Protein AF-A0A970XEQ2-F1 (afdb_monomer_lite)

Foldseek 3Di:
DDDDPPDLPCVLVVLVVVLVVLVVLLVVLVVVLVVDPDPVSNVVSVVVNVVSVVVNVVSVVVSVVSVVVVVVD

Structure (mmCIF, N/CA/C/O backbone):
data_AF-A0A970XEQ2-F1
#
_entry.id   AF-A0A970XEQ2-F1
#
loop_
_atom_site.group_PDB
_atom_site.id
_atom_site.type_symbol
_atom_site.label_atom_id
_atom_site.label_alt_id
_atom_site.label_comp_id
_atom_site.label_asym_id
_atom_site.label_entity_id
_atom_site.label_seq_id
_atom_site.pdbx_PDB_ins_code
_atom_site.Cartn_x
_atom_site.Cartn_y
_atom_site.Cartn_z
_atom_site.occupancy
_atom_site.B_iso_or_equiv
_atom_site.auth_seq_id
_atom_site.auth_comp_id
_atom_site.auth_asym_id
_atom_site.auth_atom_id
_atom_site.pdbx_PDB_model_num
ATOM 1 N N . MET A 1 1 ? 1.662 10.120 13.037 1.00 41.41 1 MET A N 1
ATOM 2 C CA . MET A 1 1 ? 0.263 10.520 12.769 1.00 41.41 1 MET A CA 1
ATOM 3 C C . MET A 1 1 ? -0.452 10.644 14.101 1.00 41.41 1 MET A C 1
ATOM 5 O O . MET A 1 1 ? -0.346 9.734 14.910 1.00 41.41 1 MET A O 1
ATOM 9 N N . LYS A 1 2 ? -1.095 11.782 14.371 1.00 40.75 2 LYS A N 1
ATOM 10 C CA . LYS A 1 2 ? -1.880 11.992 15.593 1.00 40.75 2 LYS A CA 1
ATOM 11 C C . LYS A 1 2 ? -3.256 11.368 15.336 1.00 40.75 2 LYS A C 1
ATOM 13 O O . LYS A 1 2 ? -3.971 11.869 14.475 1.00 40.75 2 LYS A O 1
ATOM 18 N N . ARG A 1 3 ? -3.580 10.242 15.981 1.00 52.06 3 ARG A N 1
ATOM 19 C CA . ARG A 1 3 ? -4.924 9.648 15.898 1.00 52.06 3 ARG A CA 1
ATOM 20 C C . ARG A 1 3 ? -5.871 10.564 16.668 1.00 52.06 3 ARG A C 1
ATOM 22 O O . ARG A 1 3 ? -5.627 10.806 17.849 1.00 52.06 3 ARG A O 1
ATOM 29 N N . ASN A 1 4 ? -6.881 11.118 15.999 1.00 54.91 4 ASN A N 1
ATOM 30 C CA . ASN A 1 4 ? -7.942 11.846 16.686 1.00 54.91 4 ASN A CA 1
ATOM 31 C C . ASN A 1 4 ? -8.791 10.811 17.441 1.00 54.91 4 ASN A C 1
ATOM 33 O O . ASN A 1 4 ? -9.367 9.938 16.793 1.00 54.91 4 ASN A O 1
ATOM 37 N N . PRO A 1 5 ? -8.849 10.863 18.782 1.00 55.00 5 PRO A N 1
ATOM 38 C CA . PRO A 1 5 ? -9.594 9.885 19.569 1.00 55.00 5 PRO A CA 1
ATOM 39 C C . PRO A 1 5 ? -11.113 9.980 19.377 1.00 55.00 5 PRO A C 1
ATOM 41 O O . PRO A 1 5 ? -11.811 9.033 19.717 1.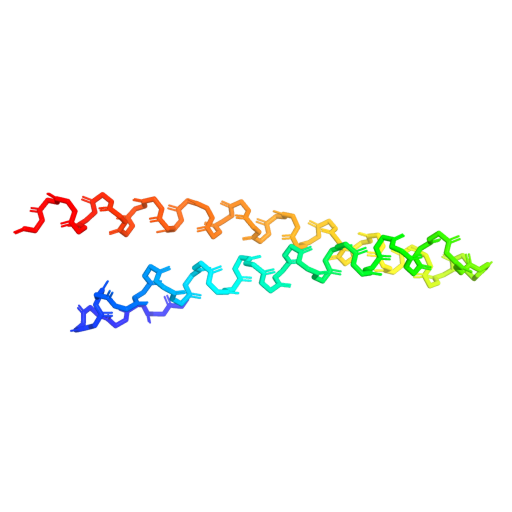00 55.00 5 PRO A O 1
ATOM 44 N N . ASP A 1 6 ? -11.621 11.092 18.841 1.00 55.81 6 ASP A N 1
ATOM 45 C CA . ASP A 1 6 ? -13.061 11.364 18.783 1.00 55.81 6 ASP A CA 1
ATOM 46 C C . ASP A 1 6 ? -13.823 10.530 17.735 1.00 55.81 6 ASP A C 1
ATOM 48 O O . ASP A 1 6 ? -15.015 10.3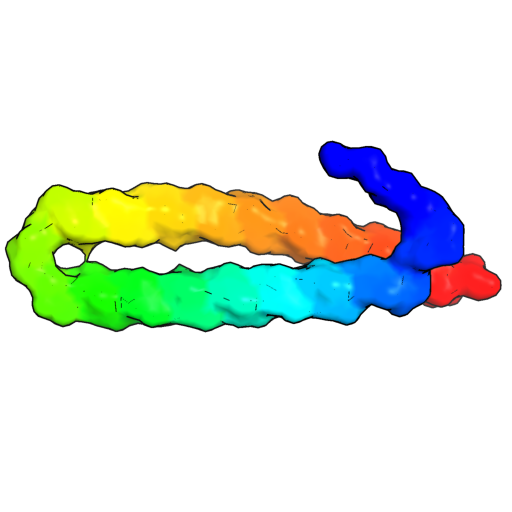11 17.908 1.00 55.81 6 ASP A O 1
ATOM 52 N N . ASN A 1 7 ? -13.147 9.991 16.709 1.00 62.97 7 ASN A N 1
ATOM 53 C CA . ASN A 1 7 ? -13.754 9.140 15.674 1.00 62.97 7 ASN A CA 1
ATOM 54 C C . ASN A 1 7 ? -12.921 7.863 15.491 1.00 62.97 7 ASN A C 1
ATOM 56 O O . ASN A 1 7 ? -12.153 7.730 14.547 1.00 62.97 7 ASN A O 1
ATOM 60 N N . ARG A 1 8 ? -12.995 6.931 16.445 1.00 66.19 8 ARG A N 1
ATOM 61 C CA . ARG A 1 8 ? -12.339 5.614 16.306 1.00 66.19 8 ARG A CA 1
ATOM 62 C C . ARG A 1 8 ? -13.208 4.571 15.609 1.00 66.19 8 ARG A C 1
ATOM 64 O O . ARG A 1 8 ? -12.744 3.467 15.336 1.00 66.19 8 ARG A O 1
ATOM 71 N N . ASP A 1 9 ? -14.457 4.925 15.324 1.00 67.81 9 ASP A N 1
ATOM 72 C CA . ASP A 1 9 ? -15.455 4.018 14.758 1.00 67.81 9 ASP A CA 1
ATOM 73 C C . ASP A 1 9 ? -15.267 3.819 13.237 1.00 67.81 9 ASP A C 1
ATOM 75 O O . ASP A 1 9 ? -15.545 2.738 12.729 1.00 67.81 9 ASP A O 1
ATOM 79 N N . ASP A 1 10 ? -14.714 4.800 12.514 1.00 77.38 10 ASP A N 1
ATOM 80 C CA . ASP A 1 10 ? -14.418 4.732 11.070 1.00 77.38 10 ASP A CA 1
ATOM 81 C C . ASP A 1 10 ? -12.953 4.359 10.752 1.00 77.38 10 ASP A C 1
ATOM 83 O O . ASP A 1 10 ? -12.623 3.992 9.620 1.00 77.38 10 ASP A O 1
ATOM 87 N N . ASN A 1 11 ? -12.058 4.385 11.747 1.00 82.38 11 ASN A N 1
ATOM 88 C CA . ASN A 1 11 ? -10.633 4.087 11.566 1.00 82.38 11 ASN A CA 1
ATOM 89 C C . ASN A 1 11 ? -10.381 2.694 10.967 1.00 82.38 11 ASN A C 1
ATOM 91 O O . ASN A 1 11 ? -9.524 2.555 10.093 1.00 82.38 11 ASN A O 1
ATOM 95 N N . VAL A 1 12 ? -11.127 1.666 11.392 1.00 85.38 12 VAL A N 1
ATOM 96 C CA . VAL A 1 12 ? -10.988 0.298 10.854 1.00 85.38 12 VAL A CA 1
ATOM 97 C C . VAL A 1 12 ? -11.311 0.267 9.359 1.00 85.38 12 VAL A C 1
ATOM 99 O O . VAL A 1 12 ? -10.553 -0.310 8.576 1.00 85.38 12 VAL A O 1
ATOM 102 N N . GLU A 1 13 ? -12.389 0.932 8.940 1.00 86.75 13 GLU A N 1
ATOM 103 C CA . GLU A 1 13 ? -12.800 1.000 7.535 1.00 86.75 13 GLU A CA 1
ATOM 104 C C . GLU A 1 13 ? -11.764 1.753 6.686 1.00 86.75 13 GLU A C 1
ATOM 106 O O . GLU A 1 13 ? -11.369 1.293 5.610 1.00 86.75 13 GLU A O 1
ATOM 111 N N . HIS A 1 14 ? -11.255 2.884 7.178 1.00 88.81 14 HIS A N 1
ATOM 112 C CA . HIS A 1 14 ? -10.206 3.643 6.496 1.00 88.81 14 HIS A CA 1
ATOM 113 C C . HIS A 1 14 ? -8.895 2.856 6.356 1.00 88.81 14 HIS A C 1
ATOM 115 O O . HIS A 1 14 ? -8.265 2.876 5.287 1.00 88.81 14 HIS A O 1
ATOM 121 N N . LEU A 1 15 ? -8.490 2.131 7.403 1.00 90.44 15 LEU A N 1
ATOM 122 C CA . LEU A 1 15 ? -7.309 1.268 7.376 1.00 90.44 15 LEU A CA 1
ATOM 123 C C . LEU A 1 15 ? -7.495 0.113 6.387 1.00 90.44 15 LEU A C 1
ATOM 125 O O . LEU A 1 15 ? -6.615 -0.116 5.554 1.00 90.44 15 LEU A O 1
ATOM 129 N N . GLN A 1 16 ? -8.654 -0.551 6.396 1.00 90.00 16 GLN A N 1
ATOM 130 C CA . GLN A 1 16 ? -8.965 -1.630 5.457 1.00 90.00 16 GLN A CA 1
ATOM 131 C C . GLN A 1 16 ? -8.947 -1.139 4.002 1.00 90.00 16 GLN A C 1
ATOM 133 O O . GLN A 1 16 ? -8.304 -1.750 3.148 1.00 90.00 16 GLN A O 1
ATOM 138 N N . ASN A 1 17 ? -9.559 0.016 3.722 1.00 93.25 17 ASN A N 1
ATOM 139 C CA . ASN A 1 17 ? -9.537 0.634 2.394 1.00 93.25 17 ASN A CA 1
ATOM 140 C C . ASN A 1 17 ? -8.107 0.938 1.916 1.00 93.25 17 ASN A C 1
ATOM 142 O O . ASN A 1 17 ? -7.763 0.715 0.747 1.00 93.25 17 ASN A O 1
ATOM 146 N N . THR A 1 18 ? -7.249 1.412 2.823 1.00 92.94 18 THR A N 1
ATOM 147 C CA . THR A 1 18 ? -5.833 1.684 2.538 1.00 92.94 18 THR A CA 1
ATOM 148 C C . THR A 1 18 ? -5.060 0.395 2.247 1.00 92.94 18 THR A C 1
ATOM 150 O O . THR A 1 18 ? -4.278 0.345 1.287 1.00 92.94 18 THR A O 1
ATOM 153 N N . ILE A 1 19 ? -5.303 -0.665 3.023 1.00 93.50 19 ILE A N 1
ATOM 154 C CA . ILE A 1 19 ? -4.726 -1.999 2.815 1.00 93.50 19 ILE A CA 1
ATOM 155 C C . ILE A 1 19 ? -5.131 -2.537 1.438 1.00 93.50 19 ILE A C 1
ATOM 157 O O . ILE A 1 19 ? -4.262 -2.889 0.636 1.00 93.50 19 ILE A O 1
ATOM 161 N N . ASP A 1 20 ? -6.422 -2.520 1.110 1.00 95.44 20 ASP A N 1
ATOM 162 C CA . ASP A 1 20 ? -6.945 -3.033 -0.159 1.00 95.44 20 ASP A CA 1
ATOM 163 C C . ASP A 1 20 ? -6.387 -2.264 -1.362 1.00 95.44 20 ASP A C 1
ATOM 165 O O . ASP A 1 20 ? -6.007 -2.849 -2.385 1.00 95.44 20 ASP A O 1
ATOM 169 N N . GLY A 1 21 ? -6.296 -0.936 -1.244 1.00 96.81 21 GLY A N 1
ATOM 170 C CA . GLY A 1 21 ? -5.642 -0.081 -2.231 1.00 96.81 21 GLY A CA 1
ATOM 171 C C . GLY A 1 21 ? -4.172 -0.452 -2.431 1.00 96.81 21 GLY A C 1
ATOM 172 O O . GLY A 1 21 ? -3.713 -0.609 -3.567 1.00 96.81 21 GLY A O 1
ATOM 173 N N . THR A 1 22 ? -3.439 -0.656 -1.339 1.00 96.88 22 THR A N 1
ATOM 174 C CA . THR A 1 22 ? -2.015 -1.010 -1.371 1.00 96.88 22 THR A CA 1
ATOM 175 C C . THR A 1 22 ? -1.788 -2.389 -1.988 1.00 96.88 22 THR A C 1
ATOM 177 O O . THR A 1 22 ? -0.940 -2.525 -2.872 1.00 96.88 22 THR A O 1
ATOM 180 N N . VAL A 1 23 ? -2.601 -3.388 -1.634 1.00 96.75 23 VAL A N 1
ATOM 181 C CA . VAL A 1 23 ? -2.550 -4.736 -2.224 1.00 96.75 23 VAL A CA 1
ATOM 182 C C . VAL A 1 23 ? -2.846 -4.696 -3.726 1.00 96.75 23 VAL A C 1
ATOM 184 O O . VAL A 1 23 ? -2.112 -5.299 -4.514 1.00 96.75 23 VAL A O 1
ATOM 187 N N . ARG A 1 24 ? -3.870 -3.947 -4.163 1.00 97.69 24 ARG A N 1
ATOM 188 C CA . ARG A 1 24 ? -4.146 -3.748 -5.599 1.00 97.69 24 ARG A CA 1
ATOM 189 C C . ARG A 1 24 ? -2.965 -3.100 -6.320 1.00 97.69 24 ARG A C 1
ATOM 191 O O . ARG A 1 24 ? -2.620 -3.527 -7.420 1.00 97.69 24 ARG A O 1
ATOM 198 N N . ASN A 1 25 ? -2.323 -2.109 -5.705 1.00 97.00 25 ASN A N 1
ATOM 199 C CA . ASN A 1 25 ? -1.158 -1.439 -6.283 1.00 97.00 25 ASN A CA 1
ATOM 200 C C . ASN A 1 25 ? 0.056 -2.368 -6.407 1.00 97.00 25 ASN A C 1
ATOM 202 O O . ASN A 1 25 ? 0.751 -2.301 -7.419 1.00 97.00 25 ASN A O 1
ATOM 206 N N . ILE A 1 26 ? 0.291 -3.247 -5.429 1.00 97.38 26 ILE A N 1
ATOM 207 C CA . ILE A 1 26 ? 1.344 -4.271 -5.507 1.00 97.38 26 ILE A CA 1
ATOM 208 C C . ILE A 1 26 ? 1.076 -5.222 -6.677 1.00 97.38 26 ILE A C 1
ATOM 210 O O . ILE A 1 26 ? 1.974 -5.465 -7.482 1.00 97.38 26 ILE A O 1
ATOM 214 N N . ARG A 1 27 ? -0.162 -5.717 -6.823 1.00 97.56 27 ARG A N 1
ATOM 215 C CA . ARG A 1 27 ? -0.547 -6.617 -7.929 1.00 97.56 27 ARG A CA 1
ATOM 216 C C . ARG A 1 27 ? -0.330 -5.967 -9.297 1.00 97.56 27 ARG A C 1
ATOM 218 O O . ARG A 1 27 ? 0.367 -6.541 -10.127 1.00 97.56 27 ARG A O 1
ATOM 225 N N . LYS A 1 28 ? -0.821 -4.738 -9.487 1.00 97.81 28 LYS A N 1
ATOM 226 C CA . LYS A 1 28 ? -0.613 -3.967 -10.727 1.00 97.81 28 LYS A CA 1
ATOM 227 C C . LYS A 1 28 ? 0.870 -3.720 -11.017 1.00 97.81 28 LYS A C 1
ATOM 229 O O . LYS A 1 28 ? 1.306 -3.829 -12.157 1.00 97.81 28 LYS A O 1
ATOM 234 N N . ALA A 1 29 ? 1.662 -3.408 -9.990 1.00 97.12 29 ALA A N 1
ATOM 235 C CA . ALA A 1 29 ? 3.103 -3.240 -10.146 1.00 97.12 29 ALA A CA 1
ATOM 236 C C . ALA A 1 29 ? 3.794 -4.557 -10.537 1.00 97.12 29 ALA A C 1
ATOM 238 O O . ALA A 1 29 ? 4.665 -4.542 -11.398 1.00 97.12 29 ALA A O 1
ATOM 239 N N . ASN A 1 30 ? 3.378 -5.697 -9.976 1.00 97.19 30 ASN A N 1
ATOM 240 C CA . ASN A 1 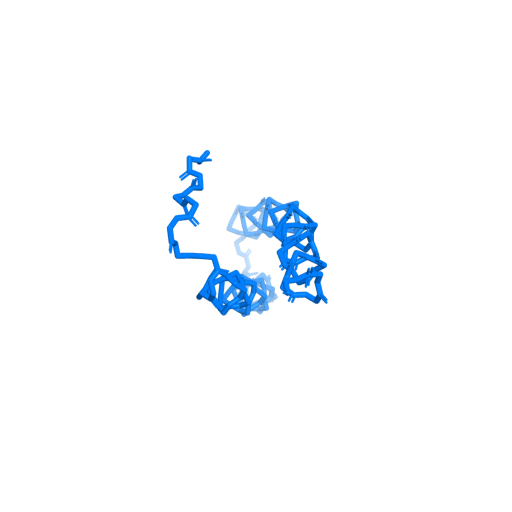30 ? 3.904 -7.014 -10.348 1.00 97.19 30 ASN A CA 1
ATOM 241 C C . ASN A 1 30 ? 3.571 -7.391 -11.799 1.00 97.19 30 ASN A C 1
ATOM 243 O O . ASN A 1 30 ? 4.413 -7.968 -12.485 1.00 97.19 30 ASN A O 1
ATOM 247 N N . GLU A 1 31 ? 2.377 -7.051 -12.284 1.00 97.69 31 GLU A N 1
ATOM 248 C CA . GLU A 1 31 ? 2.020 -7.198 -13.701 1.00 97.69 31 GLU A CA 1
ATOM 249 C C . GLU A 1 31 ? 2.912 -6.319 -14.588 1.00 97.69 31 GLU A C 1
ATOM 251 O O . GLU A 1 31 ? 3.497 -6.812 -15.553 1.00 97.69 31 GLU A O 1
ATOM 256 N N . ALA A 1 32 ? 3.111 -5.052 -14.213 1.00 96.69 32 ALA A N 1
ATOM 257 C CA . ALA A 1 32 ? 3.999 -4.139 -14.932 1.00 96.69 32 ALA A CA 1
ATOM 258 C C . ALA A 1 32 ? 5.464 -4.621 -14.945 1.00 96.69 32 ALA A C 1
ATOM 260 O O . ALA A 1 32 ? 6.120 -4.540 -15.980 1.00 96.69 32 ALA A O 1
ATOM 261 N N . ILE A 1 33 ? 5.964 -5.190 -13.840 1.00 96.94 33 ILE A N 1
ATOM 262 C CA . ILE A 1 33 ? 7.301 -5.806 -13.752 1.00 96.94 33 ILE A CA 1
ATOM 263 C C . ILE A 1 33 ? 7.450 -6.963 -14.751 1.00 96.94 33 ILE A C 1
ATOM 265 O O . ILE A 1 33 ? 8.516 -7.140 -15.343 1.00 96.94 33 ILE A O 1
ATOM 269 N N . ARG A 1 34 ? 6.400 -7.772 -14.938 1.00 96.31 34 ARG A N 1
ATOM 270 C CA . ARG A 1 34 ? 6.408 -8.897 -15.889 1.00 96.31 34 ARG A CA 1
ATOM 271 C C . ARG A 1 34 ? 6.334 -8.433 -17.342 1.00 96.31 34 ARG A C 1
ATOM 273 O O . ARG A 1 34 ? 6.910 -9.093 -18.197 1.00 96.31 34 ARG A O 1
ATOM 280 N N . ALA A 1 35 ? 5.637 -7.331 -17.605 1.00 96.88 35 ALA A N 1
ATOM 281 C CA . ALA A 1 35 ? 5.449 -6.791 -18.949 1.00 96.88 35 ALA A CA 1
ATOM 282 C C . ALA A 1 35 ? 6.601 -5.885 -19.419 1.00 96.88 35 ALA A C 1
ATOM 284 O O . ALA A 1 35 ? 6.802 -5.730 -20.621 1.00 96.88 35 ALA A O 1
ATOM 285 N N . THR A 1 36 ? 7.345 -5.264 -18.499 1.00 95.12 36 THR A N 1
ATOM 286 C CA . THR A 1 36 ? 8.430 -4.340 -18.848 1.00 95.12 36 THR A CA 1
ATOM 287 C C . THR A 1 36 ? 9.726 -5.070 -19.201 1.00 95.12 36 THR A C 1
ATOM 289 O O . THR A 1 36 ? 10.151 -5.991 -18.504 1.00 95.12 36 THR A O 1
ATOM 292 N N . SER A 1 37 ? 10.389 -4.605 -20.260 1.00 95.94 37 SER A N 1
ATOM 293 C CA . SER A 1 37 ? 11.762 -4.975 -20.625 1.00 95.94 37 SER A CA 1
ATOM 294 C C . SER A 1 37 ? 12.811 -3.994 -20.086 1.00 95.94 37 SER A C 1
ATOM 296 O O . SER A 1 37 ? 14.006 -4.252 -20.200 1.00 95.94 37 SER A O 1
ATOM 298 N N . ASN A 1 38 ? 12.386 -2.870 -19.494 1.00 97.56 38 ASN A N 1
ATOM 299 C CA . ASN A 1 38 ? 13.285 -1.883 -18.905 1.00 97.56 38 ASN A CA 1
ATOM 300 C C . ASN A 1 38 ? 13.679 -2.301 -17.479 1.00 97.56 38 ASN A C 1
ATOM 302 O O . ASN A 1 38 ? 12.842 -2.305 -16.572 1.00 97.56 38 ASN A O 1
ATOM 306 N N . GLU A 1 39 ? 14.960 -2.623 -17.295 1.00 95.88 39 GLU A N 1
ATOM 307 C CA . GLU A 1 39 ? 15.533 -3.081 -16.026 1.00 95.88 39 GLU A CA 1
ATOM 308 C C . GLU A 1 39 ? 15.399 -2.041 -14.909 1.00 95.88 39 GLU A C 1
ATOM 310 O O . GLU A 1 39 ? 14.884 -2.361 -13.839 1.00 95.88 39 GLU A O 1
ATOM 315 N N . LYS A 1 40 ? 15.715 -0.770 -15.187 1.00 96.94 40 LYS A N 1
ATOM 316 C CA . LYS A 1 40 ? 15.571 0.322 -14.214 1.00 96.94 40 LYS A CA 1
ATOM 317 C C . LYS A 1 40 ? 14.128 0.450 -13.721 1.00 96.94 40 LYS A C 1
ATOM 319 O O . LYS A 1 40 ? 13.877 0.534 -12.523 1.00 96.94 40 LYS A O 1
ATOM 324 N N . THR A 1 41 ? 13.158 0.425 -14.637 1.00 96.00 41 THR A N 1
ATOM 325 C CA . THR A 1 41 ? 11.733 0.478 -14.268 1.00 96.00 41 THR A CA 1
ATOM 326 C C . THR A 1 41 ? 11.323 -0.732 -13.427 1.00 96.00 41 THR A C 1
ATOM 328 O O . THR A 1 41 ? 10.540 -0.594 -12.487 1.00 96.00 41 THR A O 1
ATOM 331 N N . ARG A 1 42 ? 11.842 -1.923 -13.744 1.00 97.50 42 ARG A N 1
ATOM 332 C CA . ARG A 1 42 ? 11.594 -3.140 -12.964 1.00 97.50 42 ARG A CA 1
ATOM 333 C C . ARG A 1 42 ? 12.127 -3.001 -11.535 1.00 97.50 42 ARG A C 1
ATOM 335 O O . ARG A 1 42 ? 11.371 -3.272 -10.605 1.00 97.50 42 ARG A O 1
ATOM 342 N N . GLU A 1 43 ? 13.368 -2.561 -11.354 1.00 97.44 43 GLU A N 1
ATOM 343 C CA . GLU A 1 43 ? 13.976 -2.371 -10.029 1.00 97.44 43 GLU A CA 1
ATOM 344 C C . GLU A 1 43 ? 13.216 -1.338 -9.189 1.00 97.44 43 GLU A C 1
ATOM 346 O O . GLU A 1 43 ? 12.883 -1.594 -8.031 1.00 97.44 43 GLU A O 1
ATOM 351 N N . GLU A 1 44 ? 12.845 -0.203 -9.787 1.00 97.56 44 GLU A N 1
ATOM 352 C CA . GLU A 1 44 ? 12.059 0.836 -9.113 1.00 97.56 44 GLU A CA 1
ATOM 353 C C . GLU A 1 44 ? 10.696 0.312 -8.631 1.00 97.56 44 GLU A C 1
ATOM 355 O O . GLU A 1 44 ? 10.247 0.639 -7.527 1.00 97.56 44 GLU A O 1
ATOM 360 N N . LEU A 1 45 ? 10.026 -0.515 -9.442 1.00 97.50 45 LEU A N 1
ATOM 361 C CA . LEU A 1 45 ? 8.751 -1.133 -9.076 1.00 97.50 45 LEU A CA 1
ATOM 362 C C . LEU A 1 45 ? 8.913 -2.170 -7.956 1.00 97.50 45 LEU A C 1
ATOM 364 O O . LEU A 1 45 ? 8.056 -2.215 -7.068 1.00 97.50 45 LEU A O 1
ATOM 368 N N . ILE A 1 46 ? 9.997 -2.953 -7.964 1.00 96.81 46 ILE A N 1
ATOM 369 C CA . ILE A 1 46 ? 10.318 -3.924 -6.905 1.00 96.81 46 ILE A CA 1
ATOM 370 C C . ILE A 1 46 ? 10.565 -3.193 -5.582 1.00 96.81 46 ILE A C 1
ATOM 372 O O . ILE A 1 46 ? 9.837 -3.433 -4.620 1.00 96.81 46 ILE A O 1
ATOM 376 N N . ALA A 1 47 ? 11.467 -2.209 -5.556 1.00 97.75 47 ALA A N 1
ATOM 377 C CA . ALA A 1 47 ? 11.768 -1.426 -4.353 1.00 97.75 47 ALA A CA 1
ATOM 378 C C . ALA A 1 47 ? 10.539 -0.661 -3.823 1.00 97.75 47 ALA A C 1
ATOM 380 O O . ALA A 1 47 ? 10.380 -0.402 -2.626 1.00 97.75 47 ALA A O 1
ATOM 381 N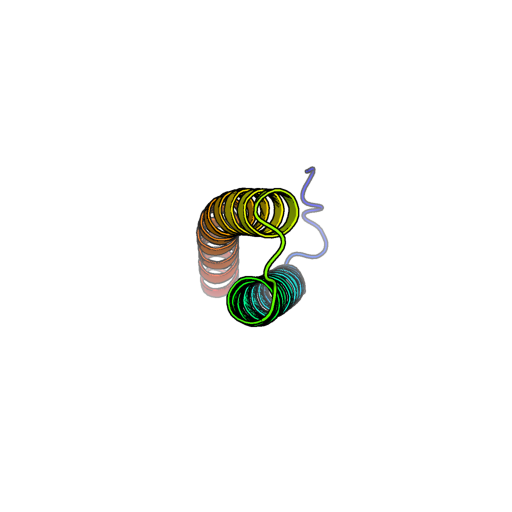 N . LYS A 1 48 ? 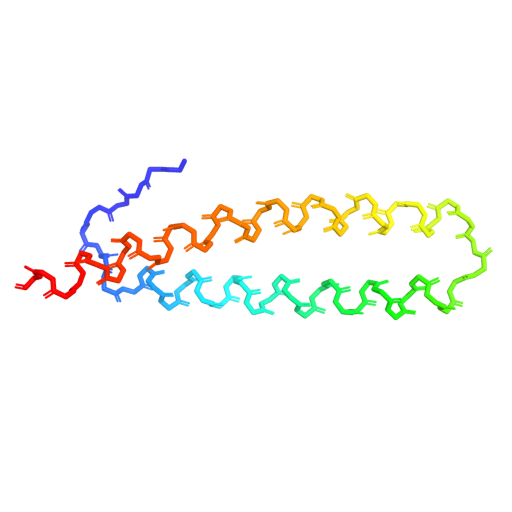9.619 -0.259 -4.710 1.00 97.38 48 LYS A N 1
ATOM 382 C CA . LYS A 1 48 ? 8.341 0.338 -4.298 1.00 97.38 48 LYS A CA 1
ATOM 383 C C . LYS A 1 48 ? 7.393 -0.697 -3.691 1.00 97.38 48 LYS A C 1
ATOM 385 O O . LYS A 1 48 ? 6.652 -0.350 -2.775 1.00 97.38 48 LYS A O 1
ATOM 390 N N . ASN A 1 49 ? 7.387 -1.931 -4.187 1.00 97.44 49 ASN A N 1
ATOM 391 C CA . ASN A 1 49 ? 6.588 -3.016 -3.621 1.00 97.44 49 ASN A CA 1
ATOM 392 C C . ASN A 1 49 ? 7.114 -3.482 -2.262 1.00 97.44 49 ASN A C 1
ATOM 394 O O . ASN A 1 49 ? 6.294 -3.727 -1.382 1.00 97.44 49 ASN A O 1
ATOM 398 N N . GLU A 1 50 ? 8.429 -3.512 -2.055 1.00 97.06 50 GLU A N 1
ATOM 399 C CA . GLU A 1 50 ? 9.037 -3.825 -0.753 1.00 97.06 50 GLU A CA 1
ATOM 400 C C . GLU A 1 50 ? 8.575 -2.840 0.327 1.00 97.06 50 GLU A C 1
ATOM 402 O O . GLU A 1 50 ? 7.954 -3.242 1.308 1.00 97.06 50 GLU A O 1
ATOM 407 N N . ARG A 1 51 ? 8.707 -1.531 0.072 1.00 97.25 51 ARG A N 1
ATOM 408 C CA . ARG A 1 51 ? 8.209 -0.487 0.989 1.00 97.25 51 ARG A CA 1
ATOM 409 C C . ARG A 1 51 ? 6.702 -0.571 1.251 1.00 97.25 51 ARG A C 1
ATOM 411 O O . ARG A 1 51 ? 6.238 -0.241 2.338 1.00 97.25 51 ARG A O 1
ATOM 418 N N . ARG A 1 52 ? 5.908 -0.991 0.258 1.00 97.44 52 ARG A N 1
ATOM 419 C CA . ARG A 1 52 ? 4.464 -1.223 0.445 1.00 97.44 52 ARG A CA 1
ATOM 420 C C . ARG A 1 52 ? 4.193 -2.440 1.326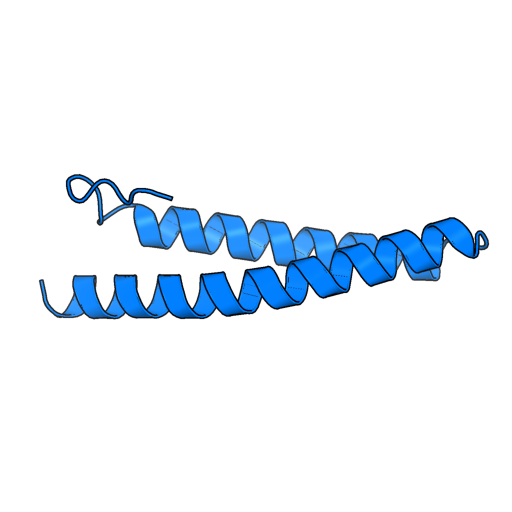 1.00 97.44 52 ARG A C 1
ATOM 422 O O . ARG A 1 52 ? 3.211 -2.415 2.056 1.00 97.44 52 ARG A O 1
ATOM 429 N N . SER A 1 53 ? 5.022 -3.480 1.248 1.00 95.06 53 SER A N 1
ATOM 430 C CA . SER A 1 53 ? 4.914 -4.656 2.114 1.00 95.06 53 SER A CA 1
ATOM 431 C C . SER A 1 53 ? 5.182 -4.279 3.569 1.00 95.06 53 SER A C 1
ATOM 433 O O . SER A 1 53 ? 4.368 -4.592 4.429 1.00 95.06 53 SER A O 1
ATOM 435 N N . GLU A 1 54 ? 6.243 -3.512 3.828 1.00 95.38 54 GLU A N 1
ATOM 436 C CA . GLU A 1 54 ? 6.545 -2.993 5.170 1.00 95.38 54 GLU A CA 1
ATOM 437 C C . GLU A 1 54 ? 5.407 -2.112 5.711 1.00 95.38 54 GLU A C 1
ATOM 439 O O . GLU A 1 54 ? 4.981 -2.256 6.857 1.00 95.38 54 GLU A O 1
ATOM 444 N N . ALA A 1 55 ? 4.853 -1.231 4.870 1.00 93.31 55 ALA A N 1
ATOM 445 C CA . ALA A 1 55 ? 3.706 -0.410 5.249 1.00 93.31 55 ALA A CA 1
ATOM 446 C C . ALA A 1 55 ? 2.458 -1.255 5.569 1.00 93.31 55 ALA A C 1
ATOM 448 O O . ALA A 1 55 ? 1.720 -0.927 6.496 1.00 93.31 55 ALA A O 1
ATOM 449 N N . LEU A 1 56 ? 2.217 -2.342 4.826 1.00 94.69 56 LEU A N 1
ATOM 450 C CA . LEU A 1 56 ? 1.105 -3.257 5.090 1.00 94.69 56 LEU A CA 1
ATOM 451 C C . LEU A 1 56 ? 1.244 -3.956 6.442 1.00 94.69 56 LEU A C 1
ATOM 453 O O . LEU A 1 56 ? 0.232 -4.124 7.117 1.00 94.69 56 LEU A O 1
ATOM 457 N N . ASP A 1 57 ? 2.452 -4.336 6.848 1.00 93.88 57 ASP A N 1
ATOM 458 C CA . ASP A 1 57 ? 2.673 -4.966 8.154 1.00 93.88 57 ASP A CA 1
ATOM 459 C C . ASP A 1 57 ? 2.361 -4.000 9.302 1.00 93.88 57 ASP A C 1
ATOM 461 O O . ASP A 1 57 ? 1.676 -4.379 10.255 1.00 93.88 57 ASP A O 1
ATOM 465 N N . GLY A 1 58 ? 2.751 -2.727 9.164 1.00 92.75 58 GLY A N 1
ATOM 466 C CA . GLY A 1 58 ? 2.342 -1.667 10.088 1.00 92.75 58 GLY A CA 1
ATOM 467 C C . GLY A 1 58 ? 0.820 -1.525 10.154 1.00 92.75 58 GLY A C 1
ATOM 468 O O . GLY A 1 58 ? 0.230 -1.655 11.224 1.00 92.75 58 GLY A O 1
ATOM 469 N N . LEU A 1 59 ? 0.161 -1.364 9.003 1.00 90.81 59 LEU A N 1
ATOM 470 C CA . LEU A 1 59 ? -1.300 -1.218 8.922 1.00 90.81 59 LEU A CA 1
ATOM 471 C C . LEU A 1 59 ? -2.059 -2.428 9.493 1.00 90.81 59 LEU A C 1
ATOM 473 O O . LEU A 1 59 ? -3.118 -2.260 10.093 1.00 90.81 59 LEU A O 1
ATOM 477 N N . ARG A 1 60 ? -1.524 -3.647 9.337 1.00 90.44 60 ARG A N 1
ATOM 478 C CA . ARG A 1 60 ? -2.091 -4.875 9.922 1.00 90.44 60 ARG A CA 1
ATOM 479 C C . ARG A 1 60 ? -2.017 -4.891 11.445 1.00 90.44 60 ARG A C 1
ATOM 481 O O . ARG A 1 60 ? -2.910 -5.443 12.080 1.00 90.44 60 ARG A O 1
ATOM 488 N N . HIS A 1 61 ? -0.967 -4.324 12.029 1.00 91.50 61 HIS A N 1
ATOM 489 C CA . HIS A 1 61 ? -0.900 -4.154 13.478 1.00 91.50 61 HIS A CA 1
ATOM 490 C C . HIS A 1 61 ? -1.930 -3.117 13.932 1.00 91.50 61 HIS A C 1
ATOM 492 O O . HIS A 1 61 ? -2.725 -3.377 14.828 1.00 91.50 61 HIS A O 1
ATOM 498 N N . GLU A 1 62 ? -1.996 -1.986 13.224 1.00 89.06 62 GLU A N 1
ATOM 499 C CA . GLU A 1 62 ? -2.912 -0.896 13.555 1.00 89.06 62 GLU A CA 1
ATOM 500 C C . GLU A 1 62 ? -4.389 -1.302 13.497 1.00 89.06 62 GLU A C 1
ATOM 502 O O . GLU A 1 62 ? -5.148 -0.938 14.393 1.00 89.06 62 GLU A O 1
ATOM 507 N N . ILE A 1 63 ? -4.799 -2.059 12.472 1.00 87.56 63 ILE A N 1
ATOM 508 C CA . ILE A 1 63 ? -6.190 -2.513 12.338 1.00 87.56 63 ILE A CA 1
ATOM 509 C C . ILE A 1 63 ? -6.568 -3.507 13.439 1.00 87.56 63 ILE A C 1
ATOM 511 O O . ILE A 1 63 ? -7.707 -3.497 13.896 1.00 87.56 63 ILE A O 1
ATOM 515 N N . LYS A 1 64 ? -5.616 -4.335 13.890 1.00 87.75 64 LYS A N 1
ATOM 516 C CA . LYS A 1 64 ? -5.834 -5.269 14.995 1.00 87.75 64 LYS A CA 1
ATOM 517 C C . LYS A 1 64 ? -6.037 -4.518 16.307 1.00 87.75 64 LYS A C 1
ATOM 519 O O . LYS A 1 64 ? -7.010 -4.786 16.998 1.00 87.75 64 LYS A O 1
ATOM 524 N N . ASP A 1 65 ? -5.173 -3.553 16.609 1.00 88.38 65 ASP A N 1
ATOM 525 C CA . ASP A 1 65 ? -5.303 -2.742 17.824 1.00 88.38 65 ASP A CA 1
ATOM 526 C C . ASP A 1 65 ? -6.634 -1.977 17.857 1.00 88.38 65 ASP A C 1
ATOM 528 O O . ASP A 1 65 ? -7.256 -1.831 18.910 1.00 88.38 65 ASP A O 1
ATOM 532 N N . GLU A 1 66 ? -7.078 -1.479 16.700 1.00 85.38 66 GLU A N 1
ATOM 533 C CA . GLU A 1 66 ? -8.345 -0.758 16.593 1.00 85.38 66 GLU A CA 1
ATOM 534 C C . GLU A 1 66 ? -9.554 -1.702 16.710 1.00 85.38 66 GLU A C 1
ATOM 536 O O . GLU A 1 66 ? -10.533 -1.348 17.364 1.00 85.38 66 GLU A O 1
ATOM 541 N N . ALA A 1 67 ? -9.479 -2.915 16.151 1.00 84.81 67 ALA A N 1
ATOM 542 C CA . ALA A 1 67 ? -10.514 -3.938 16.308 1.00 84.81 67 ALA A CA 1
ATOM 543 C C . ALA A 1 67 ? -10.629 -4.407 17.769 1.00 84.81 67 ALA A C 1
ATOM 545 O O . ALA A 1 67 ? -11.728 -4.417 18.319 1.00 84.81 67 ALA A O 1
ATOM 546 N N . ASP A 1 68 ? -9.499 -4.690 18.427 1.00 86.69 68 ASP A N 1
ATOM 547 C CA . ASP A 1 68 ? -9.447 -5.074 19.843 1.00 86.69 68 ASP A CA 1
ATOM 548 C C . ASP A 1 68 ? -10.010 -3.957 20.747 1.00 86.69 68 ASP A C 1
ATOM 550 O O . ASP A 1 68 ? -10.620 -4.234 21.782 1.00 86.69 68 ASP A O 1
ATOM 554 N N . TYR A 1 69 ? -9.811 -2.685 20.378 1.00 85.44 69 TYR A N 1
ATOM 555 C CA . TYR A 1 69 ? -10.418 -1.545 21.070 1.00 85.44 69 TYR A CA 1
ATOM 556 C C . TYR A 1 69 ? -11.943 -1.510 20.892 1.00 85.44 69 TYR A C 1
ATOM 558 O O . TYR A 1 69 ? -12.652 -1.292 21.873 1.00 85.44 69 TYR A O 1
ATOM 566 N N . GLN A 1 70 ? -12.446 -1.751 19.677 1.00 80.69 70 GLN A N 1
ATOM 567 C CA . GLN A 1 70 ? -13.884 -1.784 19.388 1.00 80.69 70 GLN A CA 1
ATOM 568 C C . GLN A 1 70 ? -14.597 -2.960 20.074 1.00 80.69 70 GLN A C 1
ATOM 570 O O . GLN A 1 70 ? -15.709 -2.784 20.553 1.00 80.69 70 GLN A O 1
ATOM 575 N N . GLU A 1 71 ? -13.963 -4.133 20.195 1.00 81.56 71 GLU A N 1
ATOM 576 C CA . GLU A 1 71 ? -14.539 -5.278 20.926 1.00 81.56 71 GLU A CA 1
ATOM 577 C C . GLU A 1 71 ? -14.621 -5.058 22.446 1.00 81.56 71 GLU A C 1
ATOM 579 O O . GLU A 1 71 ? -15.427 -5.692 23.125 1.00 81.56 71 GLU A O 1
ATOM 584 N N . ARG A 1 72 ? -13.762 -4.191 22.999 1.00 81.69 72 ARG A N 1
ATOM 585 C CA . ARG A 1 72 ? -13.710 -3.875 24.438 1.00 81.69 72 ARG A CA 1
ATOM 586 C C . ARG A 1 72 ? -14.554 -2.658 24.831 1.00 81.69 72 ARG A C 1
ATOM 588 O O . ARG A 1 72 ? -14.623 -2.363 26.026 1.00 81.69 72 ARG A O 1
ATOM 595 N N . LYS A 1 73 ? -15.107 -1.940 23.851 1.00 71.25 73 LYS A N 1
ATOM 596 C CA . LYS A 1 73 ? -16.030 -0.812 24.029 1.00 71.25 73 LYS A CA 1
ATOM 597 C C . LYS A 1 73 ? -17.404 -1.319 24.462 1.00 71.25 73 LYS A C 1
ATOM 599 O O . LYS A 1 73 ? -17.998 -0.654 25.338 1.00 71.25 73 LYS A O 1
#

pLDDT: mean 88.03, std 13.88, range [40.75, 97.81]

Sequence (73 aa):
MKRNPDNRDDNVEHLQNTIDGTVRNIRKANEAIRATSNEKTREELIAKNERRSEALDGLRHEIKDEADYQERK

Secondary structure (DSSP, 8-state):
----TT--SSHHHHHHHHHHHHHHHHHHHHHHHHH---HHHHHHHHHHHHHHHHHHHHHHHHHHHHHHHHHT-

Radius of gyration: 15.96 Å; chains: 1; bounding box: 32×21×45 Å